Protein AF-A0A6M3KGZ0-F1 (afdb_monomer)

pLDDT: mean 80.07, std 11.17, range [38.03, 93.56]

Secondary structure (DSSP, 8-state):
---S--S-EEEETTTTEEEETTT--EEEESS-STTSS-HHHHHHHHHTHHHHHHHHHHHHHHHHHHHHH-TTS--GGGHHHHHHHHTT--

InterPro domains:
  IPR059809 Salmonella phage P22 protein Y8K6 [PF27050] (1-90)

Sequence (90 aa):
MMKHTKGPWRYEDGTKTIRSVPGNHWIASLDSWDGAIDNEANARLIAAAPEMLEALREAKQILERAKQYFPKYVLANSIDPAITKAEGRE

Structure (mmCIF, N/CA/C/O backbone):
data_AF-A0A6M3KGZ0-F1
#
_entry.id   AF-A0A6M3KGZ0-F1
#
loop_
_atom_site.group_PDB
_atom_site.id
_atom_site.type_symbol
_atom_site.label_atom_id
_atom_site.label_alt_id
_atom_site.label_comp_id
_atom_site.label_asym_id
_atom_site.label_entity_id
_atom_site.label_seq_id
_atom_site.pdbx_PDB_ins_code
_atom_site.Cartn_x
_atom_site.Cartn_y
_atom_site.Cartn_z
_atom_site.occupancy
_atom_site.B_iso_or_equiv
_atom_site.auth_seq_id
_atom_site.auth_comp_id
_atom_site.auth_asym_id
_atom_site.auth_atom_id
_atom_site.pdbx_PDB_model_num
ATOM 1 N N . MET A 1 1 ? 13.760 0.942 14.007 1.00 38.03 1 MET A N 1
ATOM 2 C CA . MET A 1 1 ? 13.782 0.287 12.678 1.00 38.03 1 MET A CA 1
ATOM 3 C C . MET A 1 1 ? 12.812 1.006 11.756 1.00 38.03 1 MET A C 1
ATOM 5 O O . MET A 1 1 ? 11.679 1.231 12.166 1.00 38.03 1 MET A O 1
ATOM 9 N N . MET A 1 2 ? 13.235 1.380 10.547 1.00 40.34 2 MET A N 1
ATOM 10 C CA . MET A 1 2 ? 12.301 1.838 9.512 1.00 40.34 2 MET A CA 1
ATOM 11 C C . MET A 1 2 ? 11.586 0.605 8.953 1.00 40.34 2 MET A C 1
ATOM 13 O O . MET A 1 2 ? 12.233 -0.255 8.372 1.00 40.34 2 MET A O 1
ATOM 17 N N . LYS A 1 3 ? 10.272 0.485 9.182 1.00 59.41 3 LYS A N 1
ATOM 18 C CA . LYS A 1 3 ? 9.452 -0.623 8.648 1.00 59.41 3 LYS A CA 1
ATOM 19 C C . LYS A 1 3 ? 9.060 -0.421 7.175 1.00 59.41 3 LYS A C 1
ATOM 21 O O . LYS A 1 3 ? 8.435 -1.294 6.593 1.00 59.41 3 LYS A O 1
ATOM 26 N N . HIS A 1 4 ? 9.380 0.736 6.602 1.00 62.12 4 HIS A N 1
ATOM 27 C CA . HIS A 1 4 ? 8.977 1.153 5.264 1.00 62.12 4 HIS A CA 1
ATOM 28 C C . HIS A 1 4 ? 10.095 1.957 4.599 1.00 62.12 4 HIS A C 1
ATOM 30 O O . HIS A 1 4 ? 10.843 2.674 5.271 1.00 62.12 4 HIS A O 1
ATOM 36 N N . THR A 1 5 ? 10.177 1.85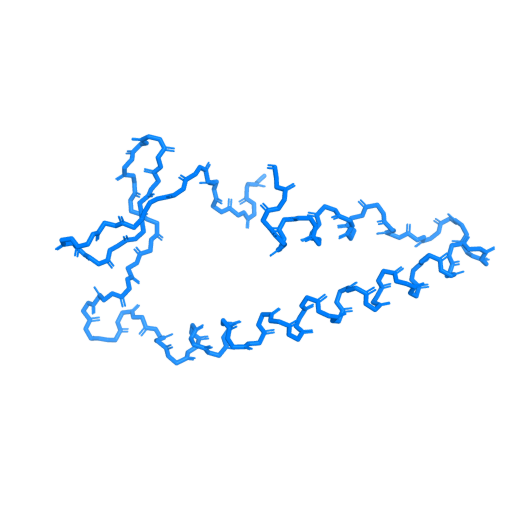9 3.275 1.00 73.88 5 THR A N 1
ATOM 37 C CA . THR A 1 5 ? 11.048 2.702 2.456 1.00 73.88 5 THR A CA 1
ATOM 38 C C . THR A 1 5 ? 10.576 4.157 2.569 1.00 73.88 5 THR A C 1
ATOM 40 O O . THR A 1 5 ? 9.383 4.436 2.456 1.00 73.88 5 THR A O 1
ATOM 43 N N . LYS A 1 6 ? 11.487 5.101 2.838 1.00 75.00 6 LYS A N 1
ATOM 44 C CA . LYS A 1 6 ? 11.150 6.532 2.916 1.00 75.00 6 LYS A CA 1
ATOM 45 C C . LYS A 1 6 ? 10.969 7.117 1.514 1.00 75.00 6 LYS A C 1
ATOM 47 O O . LYS A 1 6 ? 11.837 6.917 0.664 1.00 75.00 6 LYS A O 1
ATOM 52 N N . GLY A 1 7 ? 9.858 7.820 1.286 1.00 76.75 7 GLY A N 1
ATOM 53 C CA . GLY A 1 7 ? 9.686 8.723 0.142 1.00 76.75 7 GLY A CA 1
ATOM 54 C C . GLY A 1 7 ? 10.477 10.028 0.323 1.00 76.75 7 GLY A C 1
ATOM 55 O O . GLY A 1 7 ? 11.075 10.226 1.386 1.00 76.75 7 GLY A O 1
ATOM 56 N N . PRO A 1 8 ? 10.483 10.930 -0.674 1.00 84.50 8 PRO A N 1
ATOM 57 C C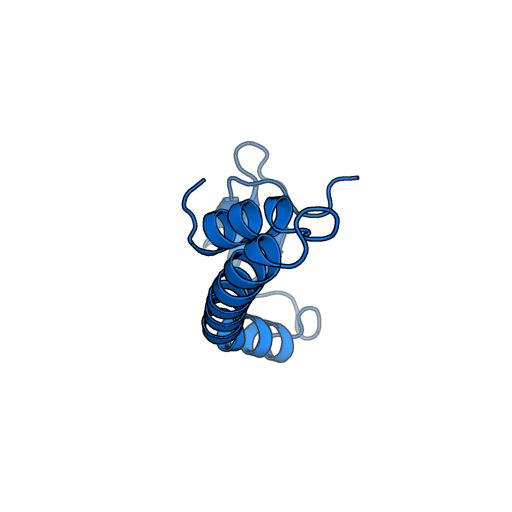A . PRO A 1 8 ? 9.776 10.847 -1.958 1.00 84.50 8 PRO A CA 1
ATOM 58 C C . PRO A 1 8 ? 10.459 9.921 -2.981 1.00 84.50 8 PRO A C 1
ATOM 60 O O . PRO A 1 8 ? 11.670 9.688 -2.920 1.00 84.50 8 PRO A O 1
ATOM 63 N N . TRP A 1 9 ? 9.680 9.401 -3.935 1.00 90.00 9 TRP A N 1
ATOM 64 C CA . TRP A 1 9 ? 10.165 8.559 -5.035 1.00 90.00 9 TRP A CA 1
ATOM 65 C C . TRP A 1 9 ? 9.809 9.157 -6.393 1.00 90.00 9 TRP A C 1
ATOM 67 O O . TRP A 1 9 ? 8.838 9.900 -6.516 1.00 90.00 9 TRP A O 1
ATOM 77 N N . ARG A 1 10 ? 10.576 8.795 -7.420 1.00 89.44 10 ARG A N 1
ATOM 78 C CA . ARG A 1 10 ? 10.250 9.076 -8.820 1.00 89.44 10 ARG A CA 1
ATOM 79 C C . ARG A 1 10 ? 10.323 7.805 -9.649 1.00 89.44 10 ARG A C 1
ATOM 81 O O . ARG A 1 10 ? 11.145 6.934 -9.370 1.00 89.44 10 ARG A O 1
ATOM 88 N N . TYR A 1 11 ? 9.505 7.746 -10.686 1.00 88.50 11 TYR A N 1
ATOM 89 C CA . TYR A 1 11 ? 9.670 6.779 -11.759 1.00 88.50 11 TYR A CA 1
ATOM 90 C C . TYR A 1 11 ? 10.752 7.266 -12.733 1.00 88.50 11 TYR A C 1
ATOM 92 O O . TYR A 1 11 ? 10.768 8.437 -13.116 1.00 88.50 11 TYR A O 1
ATOM 100 N N . GLU A 1 12 ? 11.668 6.378 -13.108 1.00 89.19 12 GLU A N 1
ATOM 101 C CA . GLU A 1 12 ? 12.706 6.611 -14.108 1.00 89.19 12 GLU A CA 1
ATOM 102 C C . GLU A 1 12 ? 12.420 5.750 -15.340 1.00 89.19 12 GLU A C 1
ATOM 104 O O . GLU A 1 12 ? 12.604 4.532 -15.320 1.00 89.19 12 GLU A O 1
ATOM 109 N N . ASP A 1 13 ? 11.967 6.395 -16.417 1.00 85.44 13 ASP A N 1
ATOM 110 C CA . ASP A 1 13 ? 11.460 5.693 -17.598 1.00 85.44 13 ASP A CA 1
ATOM 111 C C . ASP A 1 13 ? 12.538 4.915 -18.362 1.00 85.44 13 ASP A C 1
ATOM 113 O O . ASP A 1 13 ? 12.286 3.798 -18.806 1.00 85.44 13 ASP A O 1
ATOM 117 N N . GLY A 1 14 ? 13.757 5.459 -18.452 1.00 86.88 14 GLY A N 1
ATOM 118 C CA . GLY A 1 14 ? 14.858 4.829 -19.189 1.00 86.88 14 GLY A CA 1
ATOM 119 C C . GLY A 1 14 ? 15.325 3.497 -18.596 1.00 86.88 14 GLY A C 1
ATOM 120 O O . GLY A 1 14 ? 15.878 2.672 -19.314 1.00 86.88 14 GLY A O 1
ATOM 121 N N . THR A 1 15 ? 15.088 3.274 -17.302 1.00 83.81 15 THR A N 1
ATOM 122 C CA . THR A 1 15 ? 15.443 2.024 -16.611 1.00 83.81 15 THR A CA 1
ATOM 123 C C . THR A 1 15 ? 14.224 1.250 -16.117 1.00 83.81 15 THR A C 1
ATOM 125 O O . THR A 1 15 ? 14.389 0.171 -15.560 1.00 83.81 15 THR A O 1
ATOM 128 N N . LYS A 1 16 ? 13.008 1.788 -16.294 1.00 84.12 16 LYS A N 1
ATOM 129 C CA . LYS A 1 16 ? 11.762 1.246 -15.729 1.00 84.12 16 LYS A CA 1
ATOM 130 C C . LYS A 1 16 ? 11.885 0.988 -14.219 1.00 84.12 16 LYS A C 1
ATOM 132 O O . LYS A 1 16 ? 11.495 -0.067 -13.721 1.00 84.12 16 LYS A O 1
ATOM 137 N N . THR A 1 17 ? 12.438 1.949 -13.472 1.00 85.62 17 THR A N 1
ATOM 138 C CA . THR A 1 17 ? 12.672 1.821 -12.017 1.00 85.62 17 THR A CA 1
ATOM 139 C C . THR A 1 17 ? 11.950 2.877 -11.192 1.00 85.62 17 THR A C 1
ATOM 141 O O . THR A 1 17 ? 11.619 3.958 -11.672 1.00 85.62 17 T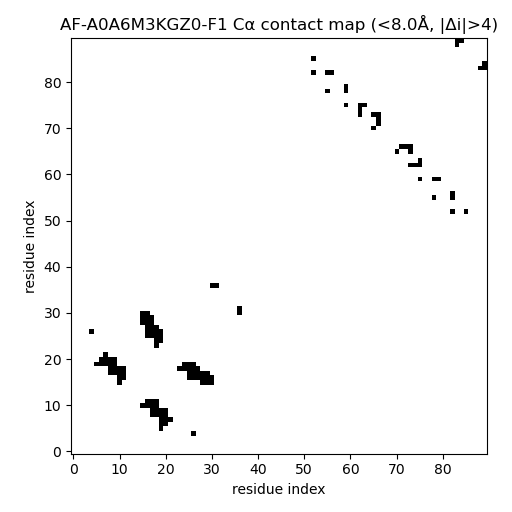HR A O 1
ATOM 144 N N . ILE A 1 18 ? 11.746 2.575 -9.909 1.00 87.50 18 ILE A N 1
ATOM 145 C CA . ILE A 1 18 ? 11.415 3.549 -8.870 1.00 87.50 18 ILE A CA 1
ATOM 146 C C . ILE A 1 18 ? 12.707 3.920 -8.139 1.00 87.50 18 ILE A C 1
ATOM 148 O O . ILE A 1 18 ? 13.429 3.048 -7.646 1.00 87.50 18 ILE A O 1
ATOM 152 N N . ARG A 1 19 ? 12.998 5.220 -8.057 1.00 88.75 19 ARG A N 1
ATOM 153 C CA . ARG A 1 19 ? 14.206 5.780 -7.438 1.00 88.75 19 ARG A CA 1
ATOM 154 C C . ARG A 1 19 ? 13.853 6.695 -6.278 1.00 88.75 19 ARG A C 1
ATOM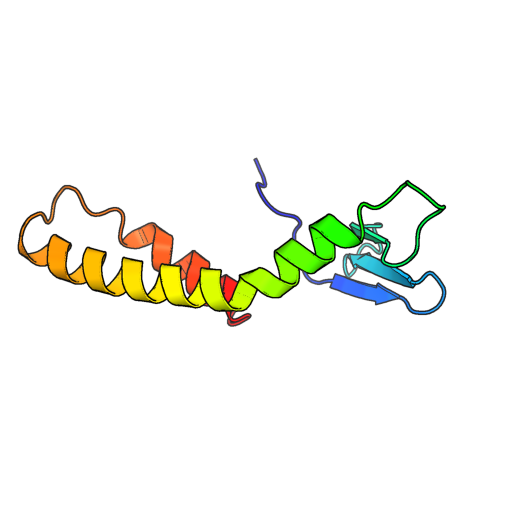 156 O O . ARG A 1 19 ? 12.860 7.419 -6.345 1.00 88.75 19 ARG A O 1
ATOM 163 N N . SER A 1 20 ? 14.683 6.720 -5.238 1.00 90.38 20 SER A N 1
ATOM 164 C CA . SER A 1 20 ? 14.534 7.711 -4.170 1.00 90.38 20 SER A CA 1
ATOM 165 C C . SER A 1 20 ? 14.914 9.111 -4.645 1.00 90.38 20 SER A C 1
ATOM 167 O O . SER A 1 20 ? 15.789 9.289 -5.493 1.00 90.38 20 SER A O 1
ATOM 169 N N . VAL A 1 21 ? 14.278 10.127 -4.072 1.00 86.06 21 VAL A N 1
ATOM 170 C CA . VAL A 1 21 ? 14.592 11.537 -4.313 1.00 86.06 21 VAL A CA 1
ATOM 171 C C . VAL A 1 21 ? 14.984 12.183 -2.977 1.00 86.06 21 VAL A C 1
ATOM 173 O O . VAL A 1 21 ? 14.291 11.972 -1.985 1.00 86.06 21 VAL A O 1
ATOM 176 N N . PRO A 1 22 ? 16.092 12.949 -2.908 1.00 90.06 22 PRO A N 1
ATOM 177 C CA . PRO A 1 22 ? 17.022 13.279 -3.996 1.00 90.06 22 PRO A CA 1
ATOM 178 C C . PRO A 1 22 ? 18.118 12.228 -4.246 1.00 90.06 22 PRO A C 1
ATOM 180 O O . PRO A 1 22 ? 18.828 12.333 -5.239 1.00 90.06 22 PRO A O 1
ATOM 183 N N . GLY A 1 23 ? 18.274 11.228 -3.372 1.00 87.19 23 GLY A N 1
ATOM 184 C CA . GLY A 1 23 ? 19.462 10.361 -3.354 1.00 87.19 23 GLY A CA 1
ATOM 185 C C . GLY A 1 23 ? 19.642 9.414 -4.550 1.00 87.19 23 GLY A C 1
ATOM 186 O O . GLY A 1 23 ? 20.703 8.819 -4.687 1.00 87.19 23 GLY A O 1
ATOM 187 N N . ASN A 1 24 ? 18.638 9.264 -5.419 1.00 90.00 24 ASN A N 1
ATOM 188 C CA . ASN A 1 24 ? 18.671 8.413 -6.615 1.00 90.00 24 ASN A CA 1
ATOM 189 C C . ASN A 1 24 ? 18.981 6.924 -6.346 1.00 90.00 24 ASN A C 1
ATOM 191 O O . ASN A 1 24 ? 19.491 6.208 -7.211 1.00 90.00 24 ASN A O 1
ATOM 195 N N . HIS A 1 25 ? 18.664 6.433 -5.147 1.00 87.94 25 HIS A N 1
ATOM 196 C CA . HIS A 1 25 ? 18.855 5.025 -4.802 1.00 87.94 25 HIS A CA 1
ATOM 197 C C . HIS A 1 25 ? 17.790 4.170 -5.495 1.00 87.94 25 HIS A C 1
ATOM 199 O O . HIS A 1 25 ? 16.638 4.588 -5.605 1.00 87.94 25 HIS A O 1
ATOM 205 N N . TRP A 1 26 ? 18.167 2.969 -5.937 1.00 85.25 26 TRP A N 1
ATOM 206 C CA . TRP A 1 26 ? 17.234 1.988 -6.498 1.00 85.25 26 TRP A CA 1
ATOM 207 C C . TRP A 1 26 ? 16.265 1.506 -5.415 1.00 85.25 26 TRP A C 1
ATOM 209 O O . TRP A 1 26 ? 16.706 0.972 -4.400 1.00 85.25 26 TRP A O 1
ATOM 219 N N . ILE A 1 27 ? 14.960 1.712 -5.620 1.00 85.19 27 ILE A N 1
ATOM 220 C CA . ILE A 1 27 ? 13.909 1.274 -4.689 1.00 85.19 27 ILE A CA 1
ATOM 221 C C . ILE A 1 27 ? 13.202 0.029 -5.212 1.00 85.19 27 ILE A C 1
ATOM 223 O O . ILE A 1 27 ? 13.042 -0.937 -4.473 1.00 85.19 27 ILE A O 1
ATOM 227 N N . ALA A 1 28 ? 12.793 0.047 -6.479 1.00 81.44 28 ALA A N 1
ATOM 228 C CA . ALA A 1 28 ? 12.115 -1.071 -7.122 1.00 81.44 28 ALA A CA 1
ATOM 229 C C . ALA A 1 28 ? 12.352 -1.048 -8.634 1.00 81.44 28 ALA A C 1
ATOM 231 O O . ALA A 1 28 ? 12.630 0.003 -9.212 1.00 81.44 28 ALA A O 1
ATOM 232 N N . SER A 1 29 ? 12.213 -2.205 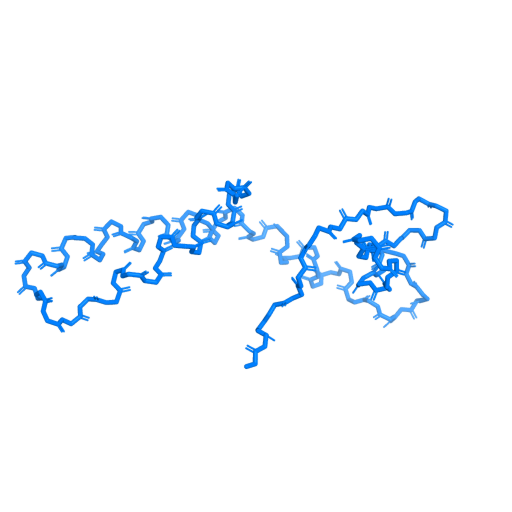-9.266 1.00 80.62 29 SER A N 1
ATOM 233 C CA . SER A 1 29 ? 12.202 -2.364 -10.721 1.00 80.62 29 SER A CA 1
ATOM 234 C C . SER A 1 29 ? 10.782 -2.722 -11.142 1.00 80.62 29 SER A C 1
ATOM 236 O O . SER A 1 29 ? 10.151 -3.534 -10.471 1.00 80.62 29 SER A O 1
ATOM 238 N N . LEU A 1 30 ? 10.275 -2.120 -12.215 1.00 72.75 30 LEU A N 1
ATOM 239 C CA . LEU A 1 30 ? 9.021 -2.540 -12.847 1.00 72.75 30 LEU A CA 1
ATOM 240 C C . LEU A 1 30 ? 9.278 -3.606 -13.914 1.00 72.75 30 LEU A C 1
ATOM 242 O O 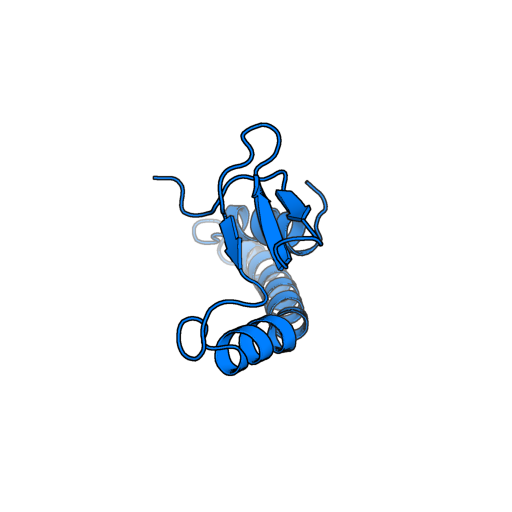. LEU A 1 30 ? 8.422 -4.446 -14.158 1.00 72.75 30 LEU A O 1
ATOM 246 N N . ASP A 1 31 ? 10.465 -3.562 -14.514 1.00 70.94 31 ASP A N 1
ATOM 247 C CA . ASP A 1 31 ? 10.929 -4.497 -15.527 1.00 70.94 31 ASP A CA 1
ATOM 248 C C . ASP A 1 31 ? 12.365 -4.896 -15.158 1.00 70.94 31 ASP A C 1
ATOM 250 O O . ASP A 1 31 ? 13.314 -4.125 -15.306 1.00 70.94 31 ASP A O 1
ATOM 254 N N . SER A 1 32 ? 12.503 -6.044 -14.501 1.00 67.06 32 SER A N 1
ATOM 255 C CA . SER A 1 32 ? 13.795 -6.648 -14.157 1.00 67.06 32 SER A CA 1
ATOM 256 C C . SER A 1 32 ? 13.995 -7.885 -15.025 1.00 67.06 32 SER A C 1
ATOM 258 O O . SER A 1 32 ? 13.062 -8.337 -15.675 1.00 67.06 32 SER A O 1
ATOM 260 N N . TRP A 1 33 ? 15.196 -8.467 -15.004 1.00 69.38 33 TRP A N 1
ATOM 261 C CA . TRP A 1 33 ? 15.456 -9.744 -15.669 1.00 69.38 33 TRP A CA 1
ATOM 262 C C . TRP A 1 33 ? 14.411 -10.816 -15.301 1.00 69.38 33 TRP A C 1
ATOM 264 O O . TRP A 1 33 ? 13.914 -10.844 -14.168 1.00 69.38 33 TRP A O 1
ATOM 274 N N . ASP A 1 34 ? 14.088 -11.682 -16.266 1.00 63.25 34 ASP A N 1
ATOM 275 C CA . ASP A 1 34 ? 13.041 -12.700 -16.143 1.00 63.25 34 ASP A CA 1
ATOM 276 C C . ASP A 1 34 ? 13.215 -13.548 -14.873 1.00 63.25 34 ASP A C 1
ATOM 278 O O . ASP A 1 34 ? 14.245 -14.190 -14.667 1.00 63.25 34 ASP A O 1
ATOM 282 N N . GLY A 1 35 ? 12.192 -13.549 -14.012 1.00 65.44 35 GLY A N 1
ATOM 283 C CA . GLY A 1 35 ? 12.169 -14.300 -12.750 1.00 65.44 35 GLY A CA 1
ATOM 284 C C . GLY A 1 35 ? 12.647 -13.533 -11.510 1.00 65.44 35 GLY A C 1
ATOM 285 O O . GLY A 1 35 ? 12.518 -14.041 -10.399 1.00 65.44 35 GLY A O 1
ATOM 286 N N . ALA A 1 36 ? 13.145 -12.303 -11.657 1.00 66.19 36 ALA A N 1
ATOM 287 C CA . ALA A 1 36 ? 13.573 -11.471 -10.527 1.00 66.19 36 ALA A CA 1
ATOM 288 C C . ALA A 1 36 ? 12.417 -10.815 -9.756 1.00 66.19 36 ALA A C 1
ATOM 290 O O . ALA A 1 36 ? 12.581 -10.419 -8.602 1.00 66.19 36 ALA A O 1
ATOM 291 N N . ILE A 1 37 ? 11.267 -10.652 -10.415 1.00 70.94 37 ILE A N 1
ATOM 292 C CA . ILE A 1 37 ? 10.065 -10.039 -9.854 1.00 70.94 37 ILE A CA 1
ATOM 293 C C . ILE A 1 37 ? 8.908 -11.008 -10.054 1.00 70.94 37 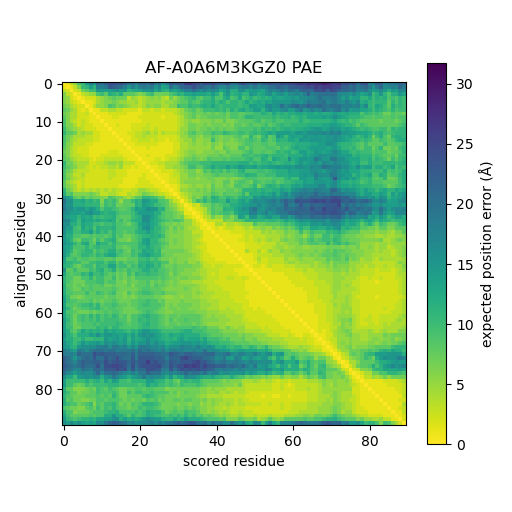ILE A C 1
ATOM 295 O O . ILE A 1 37 ? 8.625 -11.425 -11.177 1.00 70.94 37 ILE A O 1
ATOM 299 N N . ASP A 1 38 ? 8.195 -11.305 -8.972 1.00 75.38 38 ASP A N 1
ATOM 300 C CA . ASP A 1 38 ? 6.881 -11.929 -9.063 1.00 75.38 38 ASP A CA 1
ATOM 301 C C . ASP A 1 38 ? 5.847 -10.851 -9.423 1.00 75.38 38 ASP A C 1
ATOM 303 O O . ASP A 1 38 ? 5.200 -10.233 -8.569 1.00 75.38 38 ASP A O 1
ATOM 307 N N . ASN A 1 39 ? 5.754 -10.572 -10.724 1.00 71.81 39 ASN A N 1
ATOM 308 C CA . ASN A 1 39 ? 4.817 -9.595 -11.275 1.00 71.81 39 ASN A CA 1
ATOM 309 C C . ASN A 1 39 ? 3.365 -9.954 -10.939 1.00 71.81 39 ASN A C 1
ATOM 311 O O . ASN A 1 39 ? 2.540 -9.060 -10.760 1.00 71.81 39 ASN A O 1
ATOM 315 N N . GLU A 1 40 ? 3.057 -11.245 -10.800 1.00 71.69 40 GLU A N 1
ATOM 316 C CA . GLU A 1 40 ? 1.725 -11.713 -10.439 1.00 71.69 40 GLU A CA 1
ATOM 317 C C . GLU A 1 40 ? 1.412 -11.398 -8.970 1.00 71.69 40 GLU A C 1
ATOM 319 O O . GLU A 1 40 ? 0.340 -10.876 -8.664 1.00 71.69 40 GLU A O 1
ATOM 324 N N . ALA A 1 41 ? 2.353 -11.631 -8.050 1.00 78.19 41 ALA A N 1
ATOM 325 C CA . ALA A 1 41 ? 2.195 -11.251 -6.647 1.00 78.19 41 ALA A CA 1
ATOM 326 C C . ALA A 1 41 ? 2.049 -9.738 -6.467 1.00 78.19 41 ALA A C 1
ATOM 328 O O . ALA A 1 41 ? 1.171 -9.300 -5.721 1.00 78.19 41 ALA A O 1
ATOM 329 N N . ASN A 1 42 ? 2.848 -8.941 -7.177 1.00 75.94 42 ASN A N 1
ATOM 330 C CA . ASN A 1 42 ? 2.736 -7.483 -7.141 1.00 75.94 42 ASN A CA 1
ATOM 331 C C . ASN A 1 42 ? 1.399 -7.002 -7.717 1.00 75.94 42 ASN A C 1
ATOM 333 O O . ASN A 1 42 ? 0.752 -6.143 -7.119 1.00 75.94 42 ASN A O 1
ATOM 337 N N . ALA A 1 43 ? 0.951 -7.582 -8.835 1.00 72.81 43 ALA A N 1
ATOM 338 C CA . ALA A 1 43 ? -0.350 -7.271 -9.418 1.00 72.81 43 ALA A CA 1
ATOM 339 C C . ALA A 1 43 ? -1.492 -7.616 -8.454 1.00 72.81 43 ALA A C 1
ATOM 341 O O . ALA A 1 43 ? -2.368 -6.782 -8.245 1.00 72.81 43 ALA A O 1
ATOM 342 N N . ARG A 1 44 ? -1.455 -8.788 -7.800 1.00 79.06 44 ARG A N 1
ATOM 343 C CA . ARG A 1 44 ? -2.435 -9.169 -6.766 1.00 79.06 44 ARG A CA 1
ATOM 344 C C . ARG A 1 44 ? -2.429 -8.200 -5.583 1.00 79.06 44 ARG A C 1
ATOM 346 O O . ARG A 1 44 ? -3.494 -7.832 -5.101 1.00 79.06 44 ARG A O 1
ATOM 353 N N . LEU A 1 45 ? -1.251 -7.766 -5.130 1.00 82.69 45 LEU A N 1
ATOM 354 C CA . LEU A 1 45 ? -1.120 -6.819 -4.021 1.00 82.69 45 LEU A CA 1
ATOM 355 C C . LEU A 1 45 ? -1.716 -5.446 -4.364 1.00 82.69 45 LEU A C 1
ATOM 357 O O . LEU A 1 45 ? -2.441 -4.878 -3.552 1.00 82.69 45 LEU A O 1
ATOM 361 N N . ILE A 1 46 ? -1.426 -4.927 -5.561 1.00 82.81 46 ILE A N 1
ATOM 362 C CA . ILE A 1 46 ? -1.981 -3.657 -6.052 1.00 82.81 46 ILE A CA 1
ATOM 363 C C . ILE A 1 46 ? -3.492 -3.784 -6.249 1.00 82.81 46 ILE A C 1
ATOM 365 O O . ILE A 1 46 ? -4.235 -2.900 -5.828 1.00 82.81 46 ILE A O 1
ATOM 369 N N . ALA A 1 47 ? -3.945 -4.885 -6.853 1.00 80.06 47 ALA A N 1
ATOM 370 C CA . ALA A 1 47 ? -5.356 -5.135 -7.113 1.00 80.06 47 ALA A CA 1
ATOM 371 C C . ALA A 1 47 ? -6.180 -5.200 -5.825 1.00 80.06 47 ALA A C 1
ATOM 373 O O . ALA A 1 47 ? -7.297 -4.716 -5.834 1.00 80.06 47 ALA A O 1
ATOM 374 N N . ALA A 1 48 ? -5.621 -5.738 -4.736 1.00 88.62 48 ALA A N 1
ATOM 375 C CA . ALA A 1 48 ? -6.288 -5.820 -3.438 1.00 88.62 48 ALA A CA 1
ATOM 376 C C . ALA A 1 48 ? -6.180 -4.533 -2.590 1.00 88.62 48 ALA A C 1
ATOM 378 O O . ALA A 1 48 ? -6.742 -4.464 -1.495 1.00 88.62 48 ALA A O 1
ATOM 379 N N . ALA A 1 49 ? -5.408 -3.526 -3.020 1.00 90.56 49 ALA A N 1
ATOM 380 C CA . ALA A 1 49 ? -5.189 -2.301 -2.244 1.00 90.56 49 ALA A CA 1
ATOM 381 C C . ALA A 1 49 ? -6.474 -1.494 -1.964 1.00 90.56 49 ALA A C 1
ATOM 383 O O . ALA A 1 49 ? -6.620 -1.030 -0.828 1.00 90.56 49 ALA A O 1
ATOM 384 N N . PRO A 1 50 ? -7.415 -1.336 -2.918 1.00 88.19 50 PRO A N 1
ATOM 385 C CA . PRO A 1 50 ? -8.691 -0.672 -2.657 1.00 88.19 50 PRO A CA 1
ATOM 386 C C . PRO A 1 50 ? -9.516 -1.383 -1.577 1.00 88.19 50 PRO A C 1
ATOM 388 O O . PRO A 1 50 ? -9.953 -0.746 -0.621 1.00 88.19 50 PRO A O 1
ATOM 391 N N . GLU A 1 51 ? -9.674 -2.703 -1.671 1.00 92.50 51 GLU A N 1
ATOM 392 C CA . GLU A 1 51 ? -10.442 -3.501 -0.711 1.00 92.50 51 GLU A CA 1
ATOM 393 C C . GLU A 1 51 ? -9.775 -3.505 0.670 1.00 92.50 51 GLU A C 1
ATOM 395 O O . GLU A 1 51 ? -10.459 -3.427 1.691 1.00 92.50 51 GLU A O 1
ATOM 400 N N . MET A 1 52 ? -8.438 -3.529 0.723 1.00 91.00 52 MET A N 1
ATOM 401 C CA . MET A 1 52 ? -7.689 -3.379 1.974 1.00 91.00 52 MET A CA 1
ATOM 402 C C . MET A 1 52 ? -7.904 -2.002 2.618 1.00 91.00 52 MET A C 1
ATOM 404 O O . MET A 1 52 ? -8.027 -1.917 3.842 1.00 91.00 52 MET A O 1
ATOM 408 N N . LEU A 1 53 ? -7.972 -0.924 1.827 1.00 91.88 53 LEU A N 1
ATOM 409 C CA . LEU A 1 53 ? -8.262 0.418 2.340 1.00 91.88 53 LEU A CA 1
ATOM 410 C C . LEU A 1 53 ? -9.695 0.520 2.880 1.00 91.88 53 LEU A C 1
ATOM 412 O O . LEU A 1 53 ? -9.894 1.079 3.961 1.00 91.88 53 LEU A O 1
ATOM 416 N N . GLU A 1 54 ? -10.678 -0.047 2.181 1.00 92.94 54 GLU A N 1
ATOM 417 C CA . GLU A 1 54 ? -12.062 -0.088 2.666 1.00 92.94 54 GLU A CA 1
ATOM 418 C C . GLU A 1 54 ? -12.187 -0.896 3.963 1.00 92.94 54 GLU A C 1
ATOM 420 O O . GLU A 1 54 ? -12.747 -0.404 4.944 1.00 92.94 54 GLU A O 1
ATOM 425 N N . ALA A 1 55 ? -11.551 -2.068 4.044 1.00 93.00 55 ALA A N 1
ATOM 426 C CA . ALA A 1 55 ? -11.527 -2.864 5.270 1.00 93.00 55 ALA A CA 1
ATOM 427 C C . ALA A 1 55 ? -10.915 -2.096 6.460 1.00 93.00 55 ALA A C 1
ATOM 429 O O . ALA A 1 55 ? -11.401 -2.190 7.590 1.00 93.00 55 ALA A O 1
ATOM 430 N N . LEU A 1 56 ? -9.874 -1.286 6.227 1.00 91.62 56 LEU A N 1
ATOM 431 C CA . LEU A 1 56 ? -9.294 -0.418 7.260 1.00 91.62 56 LEU A CA 1
ATOM 432 C C . LEU A 1 56 ? -10.256 0.698 7.694 1.00 91.62 56 LEU A C 1
ATOM 434 O O . LEU A 1 56 ? -10.337 1.008 8.887 1.00 91.62 56 LEU A O 1
ATOM 438 N N . ARG A 1 57 ? -11.005 1.293 6.758 1.00 92.50 57 ARG A N 1
ATOM 439 C CA . ARG A 1 57 ? -12.033 2.303 7.064 1.00 92.50 57 ARG A CA 1
ATOM 440 C C . ARG A 1 57 ? -13.164 1.708 7.901 1.00 92.50 57 ARG A C 1
ATOM 442 O O . ARG A 1 57 ? -13.571 2.325 8.887 1.00 92.50 57 ARG A O 1
ATOM 449 N N . GLU A 1 58 ? -13.627 0.508 7.569 1.00 93.56 58 GLU A N 1
ATOM 450 C CA . GLU A 1 58 ? -14.628 -0.218 8.359 1.00 93.56 58 GLU A CA 1
ATOM 451 C C . GLU A 1 58 ? -14.105 -0.554 9.761 1.00 93.56 58 GLU A C 1
ATOM 453 O O . GLU A 1 58 ? -14.769 -0.274 10.765 1.00 93.56 58 GLU A O 1
ATOM 458 N N . ALA A 1 59 ? -12.874 -1.063 9.858 1.00 90.38 59 ALA A N 1
ATOM 459 C CA . ALA A 1 59 ? -12.233 -1.351 11.137 1.00 90.38 59 ALA A CA 1
ATOM 460 C C . ALA A 1 59 ? -12.140 -0.100 12.024 1.00 90.38 59 ALA A C 1
ATOM 462 O O . ALA A 1 59 ? -12.424 -0.174 13.222 1.00 90.38 59 ALA A O 1
ATOM 463 N N . LYS A 1 60 ? -11.826 1.071 11.452 1.00 89.69 60 LYS A N 1
ATOM 464 C CA . LYS A 1 60 ? -11.829 2.346 12.185 1.00 89.69 60 LYS A CA 1
ATOM 465 C C . LYS A 1 60 ? -13.201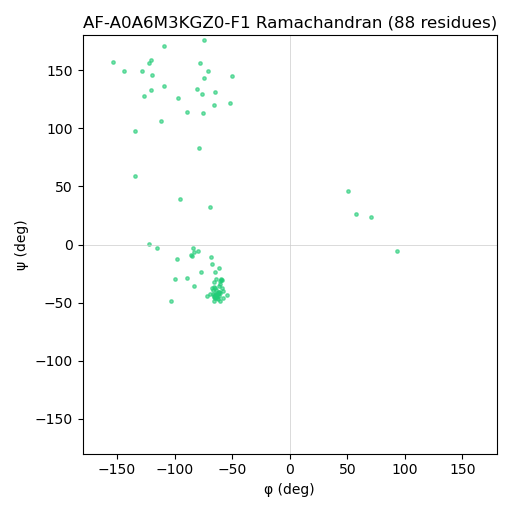 2.647 12.792 1.00 89.69 60 LYS A C 1
ATOM 467 O O . LYS A 1 60 ? -13.276 3.008 13.965 1.00 89.69 60 LYS A O 1
ATOM 472 N N . GLN A 1 61 ? -14.284 2.474 12.035 1.00 89.81 61 GLN A N 1
ATOM 473 C CA . GLN A 1 61 ? -15.640 2.717 12.546 1.00 89.81 61 GLN A CA 1
ATOM 474 C C . GLN A 1 61 ? -15.980 1.796 13.724 1.00 89.81 61 GLN A C 1
ATOM 476 O O . GLN A 1 61 ? -16.578 2.237 14.709 1.00 89.81 61 GLN A O 1
ATOM 481 N N . ILE A 1 62 ? -15.578 0.525 13.644 1.00 89.06 62 ILE A N 1
ATOM 482 C CA . ILE A 1 62 ? -15.779 -0.452 14.720 1.00 89.06 62 ILE A CA 1
ATOM 483 C C . ILE A 1 62 ? -14.972 -0.058 15.961 1.00 89.06 62 ILE A C 1
ATOM 485 O O . ILE A 1 62 ? -15.512 -0.075 17.068 1.00 89.06 62 ILE A O 1
ATOM 489 N N . LEU A 1 63 ? -13.708 0.340 15.793 1.00 86.38 63 LEU A N 1
ATOM 490 C CA . LEU A 1 63 ? -12.840 0.758 16.897 1.00 86.38 63 LEU A CA 1
ATOM 491 C C . LEU A 1 63 ? -13.371 2.009 17.611 1.00 86.38 63 LEU A C 1
ATOM 493 O O . LEU A 1 63 ? -13.380 2.045 18.842 1.00 86.38 63 LEU A O 1
ATOM 497 N N . GLU A 1 64 ? -13.877 3.000 16.875 1.00 85.50 64 GLU A N 1
ATOM 498 C CA . GLU A 1 64 ? -14.474 4.200 17.478 1.00 85.50 64 GLU A CA 1
ATOM 499 C C . GLU A 1 64 ? -15.748 3.883 18.270 1.00 85.50 64 GLU A C 1
ATOM 501 O O . GLU A 1 64 ? -15.952 4.418 19.361 1.00 85.50 64 GLU A O 1
ATOM 506 N N . ARG A 1 65 ? -16.579 2.949 17.788 1.00 85.50 65 ARG A N 1
ATOM 507 C CA . ARG A 1 65 ? -17.722 2.449 18.569 1.00 85.50 65 ARG A CA 1
ATOM 508 C C . ARG A 1 65 ? -17.257 1.697 19.813 1.00 85.50 65 ARG A C 1
ATOM 510 O O . ARG A 1 65 ? -17.753 1.954 20.905 1.00 85.50 65 ARG A O 1
ATOM 517 N N . ALA A 1 66 ? -16.271 0.810 19.678 1.00 85.19 66 ALA A N 1
ATOM 518 C CA . ALA A 1 66 ? -15.731 0.038 20.795 1.00 85.19 66 ALA A CA 1
ATOM 519 C C . ALA A 1 66 ? -15.136 0.935 21.891 1.00 85.19 66 ALA A C 1
ATOM 521 O O . ALA A 1 66 ? -15.240 0.605 23.070 1.00 85.19 66 ALA A O 1
ATOM 522 N N . LYS A 1 67 ? -14.578 2.096 21.532 1.00 82.38 67 LYS A N 1
ATOM 523 C CA . LYS A 1 67 ? -14.019 3.080 22.473 1.00 82.38 67 LYS A CA 1
ATOM 524 C C . LYS A 1 67 ? -15.044 3.614 23.470 1.00 82.38 67 LYS A C 1
ATOM 526 O O . LYS A 1 67 ? -14.673 3.909 24.603 1.00 82.38 67 LYS A O 1
ATOM 531 N N . GLN A 1 68 ? -16.318 3.683 23.081 1.00 81.81 68 GLN A N 1
ATOM 532 C CA . GLN A 1 68 ? -17.408 4.092 23.973 1.00 81.81 68 GLN A CA 1
ATOM 533 C C . GLN A 1 68 ? -17.635 3.080 25.106 1.00 81.81 68 GLN A C 1
ATOM 535 O O . GLN A 1 68 ? -17.979 3.470 26.217 1.00 81.81 68 GLN A O 1
ATOM 540 N N . TYR A 1 69 ? -17.401 1.794 24.838 1.00 83.38 69 TYR A N 1
ATOM 541 C CA . TYR A 1 69 ? -17.642 0.701 25.783 1.00 83.38 69 TYR A CA 1
ATOM 542 C C . TYR A 1 69 ? -16.364 0.230 26.497 1.00 83.38 69 TYR A C 1
ATOM 544 O O . TYR A 1 69 ? -16.422 -0.211 27.642 1.00 83.38 69 TYR A O 1
ATOM 552 N N . PHE A 1 70 ? -15.200 0.350 25.850 1.00 81.88 70 PHE A N 1
ATOM 553 C CA . PHE A 1 70 ? -13.917 -0.188 26.320 1.00 81.88 70 PHE A CA 1
ATOM 554 C C . PHE A 1 70 ? -12.758 0.822 26.189 1.00 81.88 70 PHE A C 1
ATOM 556 O O . PHE A 1 70 ? -11.744 0.532 25.548 1.00 81.88 70 PHE A O 1
ATOM 563 N N . PRO A 1 71 ? -12.836 2.005 26.827 1.00 72.31 71 PRO A N 1
ATOM 564 C CA . PRO A 1 71 ? -11.923 3.127 26.572 1.00 72.31 71 PRO A CA 1
ATOM 565 C C . PRO A 1 71 ? -10.438 2.855 26.878 1.00 72.31 71 PRO A C 1
ATOM 567 O O . PRO A 1 71 ? -9.575 3.553 26.357 1.00 72.31 71 PRO A O 1
ATOM 570 N N . LYS A 1 72 ? -10.112 1.843 27.697 1.00 70.19 72 LYS A N 1
ATOM 571 C CA . LYS A 1 72 ? -8.727 1.492 28.071 1.00 70.19 72 LYS A CA 1
ATOM 572 C C . LYS A 1 72 ? -8.010 0.549 27.091 1.00 70.19 72 LYS A C 1
ATOM 574 O O . LYS A 1 72 ? -6.813 0.340 27.257 1.00 70.19 72 LYS A O 1
ATOM 579 N N . TYR A 1 73 ? -8.707 -0.019 26.101 1.00 63.97 73 TYR A N 1
ATOM 580 C CA . TYR A 1 73 ? -8.180 -1.120 25.272 1.00 63.97 73 TYR A CA 1
ATOM 581 C C . TYR A 1 73 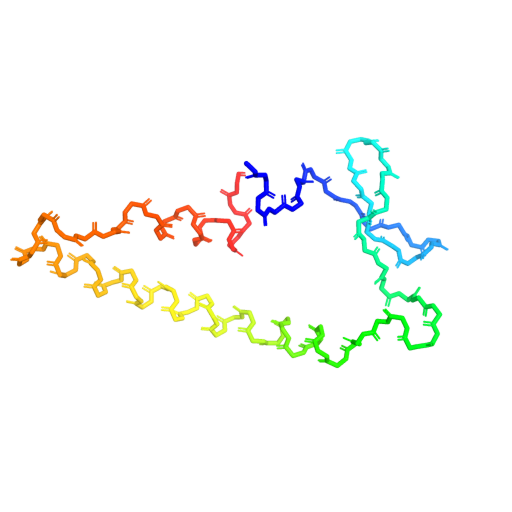? -8.136 -0.829 23.766 1.00 63.97 73 TYR A C 1
ATOM 583 O O . TYR A 1 73 ? -7.716 -1.686 22.991 1.00 63.97 73 TYR A O 1
ATOM 591 N N . VAL A 1 74 ? -8.552 0.359 23.321 1.00 62.28 74 VAL A N 1
ATOM 592 C CA . VAL A 1 74 ? -8.664 0.639 21.883 1.00 62.28 74 VAL A CA 1
ATOM 593 C C . VAL A 1 74 ? -7.357 1.201 21.322 1.00 62.28 74 VAL A C 1
ATOM 595 O O . VAL A 1 74 ? -6.979 2.336 21.602 1.00 62.28 74 VAL A O 1
ATOM 598 N N . LEU A 1 75 ? -6.715 0.427 20.441 1.00 61.94 75 LEU A N 1
ATOM 599 C CA . LEU A 1 75 ? -5.591 0.816 19.570 1.00 61.94 75 LEU A CA 1
ATOM 600 C C . LEU A 1 75 ? -6.005 1.814 18.456 1.00 61.94 75 LEU A C 1
ATOM 602 O O . LEU A 1 75 ? -5.446 1.803 17.361 1.00 61.94 75 LEU A O 1
ATOM 606 N N . ALA A 1 76 ? -6.982 2.692 18.711 1.00 60.97 76 ALA A N 1
ATOM 607 C CA . ALA A 1 76 ? -7.515 3.633 17.717 1.00 60.97 76 ALA A CA 1
ATOM 608 C C . ALA A 1 76 ? -6.425 4.571 17.171 1.00 60.97 76 ALA A C 1
ATOM 610 O O . ALA A 1 76 ? -6.441 4.947 16.005 1.00 60.97 76 ALA A O 1
ATOM 611 N N . ASN A 1 77 ? -5.412 4.874 17.986 1.00 65.81 77 ASN A N 1
ATOM 612 C CA . ASN A 1 77 ? -4.388 5.857 17.643 1.00 65.81 77 ASN A CA 1
ATOM 613 C C . ASN A 1 77 ? -3.464 5.427 16.484 1.00 65.81 77 ASN A C 1
ATOM 615 O O . ASN A 1 77 ? -2.777 6.277 15.924 1.00 65.81 77 ASN A O 1
ATOM 619 N N . SER A 1 78 ? -3.413 4.138 16.117 1.00 72.50 78 SER A N 1
ATOM 620 C CA . SER A 1 78 ? -2.547 3.653 15.028 1.00 72.50 78 SER A CA 1
ATOM 621 C C . SER A 1 78 ? -3.241 3.487 13.674 1.00 72.50 78 SER A C 1
ATOM 623 O O . SER A 1 78 ? -2.539 3.312 12.679 1.00 72.50 78 SER A O 1
ATOM 625 N N . ILE A 1 79 ? -4.579 3.538 13.605 1.00 85.31 79 ILE A N 1
ATOM 626 C CA . ILE A 1 79 ? -5.301 3.301 12.342 1.00 85.31 79 ILE A CA 1
ATOM 627 C C . ILE A 1 79 ? -5.372 4.555 11.464 1.00 85.31 79 ILE A C 1
ATOM 629 O O . ILE A 1 79 ? -5.218 4.466 10.248 1.00 85.31 79 ILE A O 1
ATOM 633 N N . ASP A 1 80 ? -5.511 5.733 12.078 1.00 87.12 80 ASP A N 1
ATOM 634 C CA . ASP A 1 80 ? -5.597 7.005 11.355 1.00 87.12 80 ASP A CA 1
ATOM 635 C C . ASP A 1 80 ? -4.340 7.324 10.539 1.00 87.12 80 ASP A C 1
ATOM 637 O O . ASP A 1 80 ? -4.476 7.622 9.351 1.00 87.12 80 ASP A O 1
ATOM 641 N N . PRO A 1 81 ? -3.113 7.194 11.087 1.00 86.12 81 PRO A N 1
ATOM 642 C CA . PRO A 1 81 ? -1.905 7.404 10.295 1.00 86.12 81 PRO A CA 1
ATOM 643 C C . PRO A 1 81 ? -1.791 6.435 9.110 1.00 86.12 81 PRO A C 1
ATOM 645 O O . PRO A 1 81 ? -1.273 6.812 8.061 1.00 86.12 81 PRO A O 1
ATOM 648 N N . ALA A 1 82 ? -2.275 5.196 9.258 1.00 85.19 82 ALA A N 1
ATOM 649 C CA . ALA A 1 82 ? -2.228 4.196 8.195 1.00 85.19 82 ALA A CA 1
ATOM 650 C C . ALA A 1 82 ? -3.180 4.543 7.038 1.00 85.19 82 ALA A C 1
ATOM 652 O O . ALA A 1 82 ? -2.775 4.456 5.881 1.00 85.19 82 ALA A O 1
ATOM 653 N N . ILE A 1 83 ? -4.404 4.990 7.345 1.00 89.38 83 ILE A N 1
ATOM 654 C CA . ILE A 1 83 ? -5.387 5.423 6.338 1.00 89.38 83 ILE A CA 1
ATOM 655 C C . ILE A 1 83 ? -4.901 6.686 5.616 1.00 89.38 83 ILE A C 1
ATOM 657 O O . ILE A 1 83 ? -4.869 6.703 4.389 1.00 89.38 83 ILE A O 1
ATOM 661 N N . THR A 1 84 ? -4.449 7.708 6.354 1.00 88.19 84 THR A N 1
ATOM 662 C CA . THR A 1 84 ? -3.910 8.952 5.768 1.00 88.19 84 THR A CA 1
ATOM 663 C C . THR A 1 84 ? -2.775 8.664 4.787 1.00 88.19 84 THR A C 1
ATOM 665 O O . THR A 1 84 ? -2.744 9.216 3.686 1.00 88.19 84 THR A O 1
ATOM 668 N N . LYS A 1 85 ? -1.872 7.751 5.160 1.00 81.56 85 LYS A N 1
ATOM 669 C CA . LYS A 1 85 ? -0.769 7.311 4.307 1.00 81.56 85 LYS A CA 1
ATOM 670 C C . LYS A 1 85 ? -1.251 6.555 3.067 1.00 81.56 85 LYS A C 1
ATOM 672 O O . LYS A 1 85 ? -0.761 6.825 1.975 1.00 81.56 85 LYS A O 1
ATOM 677 N N . ALA A 1 86 ? -2.197 5.627 3.217 1.00 85.00 86 ALA A N 1
ATOM 678 C CA . ALA A 1 86 ? -2.746 4.854 2.100 1.00 85.00 86 ALA A CA 1
ATOM 679 C C . ALA A 1 86 ? -3.487 5.731 1.073 1.00 85.00 86 ALA A C 1
ATOM 681 O O . ALA A 1 86 ? -3.476 5.428 -0.115 1.00 85.00 86 ALA A O 1
ATOM 682 N N . GLU A 1 87 ? -4.078 6.843 1.513 1.00 86.56 87 GLU A N 1
ATOM 683 C CA . GLU A 1 87 ? -4.733 7.832 0.646 1.00 86.56 87 GLU A CA 1
ATOM 684 C C . GLU A 1 87 ? -3.762 8.859 0.039 1.00 86.56 87 GLU A C 1
ATOM 686 O O . GLU A 1 87 ? -4.185 9.716 -0.734 1.00 86.56 87 GLU A O 1
ATOM 691 N N . GLY A 1 88 ? -2.473 8.806 0.395 1.00 78.12 88 GLY A N 1
ATOM 692 C CA . GLY A 1 88 ? -1.458 9.743 -0.090 1.00 78.12 88 GLY A CA 1
ATOM 693 C C . GLY A 1 88 ? -1.590 11.166 0.466 1.00 78.12 88 GLY A C 1
ATOM 694 O O . GLY A 1 88 ? -1.125 12.106 -0.173 1.00 78.12 88 GLY A O 1
ATOM 695 N N . ARG A 1 89 ? -2.226 11.344 1.633 1.00 77.12 89 ARG A N 1
ATOM 696 C CA . ARG A 1 89 ? -2.482 12.653 2.270 1.00 77.12 89 ARG A CA 1
ATOM 697 C C . ARG A 1 89 ? -1.415 13.043 3.310 1.00 77.12 89 ARG A C 1
ATOM 699 O O . ARG A 1 89 ? -1.770 13.551 4.372 1.00 77.12 89 ARG A O 1
ATOM 706 N N . GLU A 1 90 ? -0.140 12.750 3.035 1.00 59.19 90 GLU A N 1
ATOM 707 C CA . GLU A 1 90 ? 1.000 13.082 3.922 1.00 59.19 90 GLU A CA 1
ATOM 708 C C . GLU A 1 90 ? 1.414 14.559 3.861 1.00 59.19 90 GLU A C 1
ATOM 710 O O . GLU A 1 90 ? 1.444 15.128 2.746 1.00 59.19 90 GLU A O 1
#

Foldseek 3Di:
DPPDDDDDWDQDPVQQFIAHPPVRHTDGHPDDPPPPDPNVVVVVVVVCLVVVLVVLVVVLVVLVVVCVVPVPDRPNVPSVVVNCVSVVVD

Mean predicted aligned error: 8.58 Å

Nearest PDB structures (foldseek):
  8ibh-assembly1_A-2  TM=4.205E-01  e=3.958E+00  Homo sapiens
  6lqo-assembly2_I  TM=3.508E-01  e=8.255E+00  human gammaherpesvirus 4
  8bvw-assembly1_M  TM=2.509E-01  e=7.222E+00  Homo sapiens

Solvent-accessible surface area (backbone atoms only — not comparable to full-atom values): 5611 Å² total; per-residue (Å²): 132,82,94,62,87,76,74,52,69,43,80,40,78,94,67,36,27,35,26,32,54,88,80,62,44,86,72,48,67,80,62,63,66,91,82,77,60,64,61,65,60,53,48,52,54,59,68,45,44,64,62,52,50,50,52,51,54,52,50,49,57,53,43,60,56,46,34,78,80,40,70,92,74,57,73,58,84,64,51,58,63,52,51,39,53,75,72,68,68,119

Organism: NCBI:txid1070528

Radius of gyration: 17.7 Å; Cα contacts (8 Å, |Δi|>4): 66; chains: 1; bounding box: 37×28×47 Å